Protein AF-A0A383B3K6-F1 (afdb_monomer_lite)

Organism: NCBI:txid408172

Sequence (105 aa):
VVAPDHDASGTGTSLGRISSEEPVKVSRHSIPGLRAEAYGISGSPALCVVTGYLEAFGPVPDVVVSGINAGLNTGRSTLHSGTVGAALAAQNFGLQGISVSLDGS

pLDDT: mean 89.75, std 9.32, range [59.34, 98.19]

Secondary structure (DSSP, 8-state):
-EEESS--TT-TT------SSSPPPEEEE--TT--S-EEEESS-HHHHHHHHHTTTTSSPPSEEEEEEESS---GGGGGG-HHHHHHHHHHHTT-EEEEEE----

Structure (mmCIF, N/CA/C/O backbone):
data_AF-A0A383B3K6-F1
#
_entry.id   AF-A0A383B3K6-F1
#
loop_
_atom_site.group_PDB
_atom_site.id
_atom_site.type_symbol
_atom_site.label_atom_id
_atom_site.label_alt_id
_atom_site.label_comp_id
_atom_site.label_asym_id
_atom_site.label_entity_id
_atom_site.label_seq_id
_atom_site.pdbx_PDB_ins_code
_atom_site.Cartn_x
_atom_site.Cartn_y
_atom_site.Cartn_z
_atom_site.occupancy
_atom_site.B_iso_or_equiv
_atom_site.auth_seq_id
_atom_site.auth_comp_id
_atom_site.auth_asym_id
_atom_site.auth_atom_id
_atom_site.pdbx_PDB_model_num
ATOM 1 N N . VAL A 1 1 ? -3.508 4.874 -5.057 1.00 96.00 1 VAL A N 1
ATOM 2 C CA . VAL A 1 1 ? -2.396 3.894 -5.075 1.00 96.00 1 VAL A CA 1
ATOM 3 C C . VAL A 1 1 ? -1.610 4.059 -3.794 1.00 96.00 1 VAL A C 1
ATOM 5 O O . VAL A 1 1 ? -1.233 5.180 -3.482 1.00 96.00 1 VAL A O 1
ATOM 8 N N . VAL A 1 2 ? -1.396 2.974 -3.058 1.00 97.62 2 VAL A N 1
ATOM 9 C CA . VAL A 1 2 ? -0.549 2.954 -1.860 1.00 97.62 2 VAL A CA 1
ATOM 10 C C . VAL A 1 2 ? 0.406 1.784 -2.029 1.00 97.62 2 VAL A C 1
ATOM 12 O O . VAL A 1 2 ? -0.045 0.672 -2.300 1.00 97.62 2 VAL A O 1
ATOM 15 N N . ALA A 1 3 ? 1.703 2.044 -1.939 1.00 96.50 3 ALA A N 1
ATOM 16 C CA . ALA A 1 3 ? 2.739 1.037 -2.124 1.00 96.50 3 ALA A CA 1
ATOM 17 C C . ALA A 1 3 ? 3.896 1.261 -1.139 1.00 96.50 3 ALA A C 1
ATOM 19 O O . ALA A 1 3 ? 4.042 2.372 -0.621 1.00 96.50 3 ALA A O 1
ATOM 20 N N . PRO A 1 4 ? 4.734 0.242 -0.890 1.00 95.62 4 PRO A N 1
ATOM 21 C CA . PRO A 1 4 ? 6.004 0.435 -0.202 1.00 95.62 4 PRO A CA 1
ATOM 22 C C . PRO A 1 4 ? 6.874 1.485 -0.906 1.00 95.62 4 PRO A C 1
ATOM 24 O O . PRO A 1 4 ? 6.895 1.560 -2.135 1.00 95.62 4 PRO A O 1
ATOM 27 N N . ASP A 1 5 ? 7.609 2.280 -0.133 1.00 94.75 5 ASP A N 1
ATOM 28 C CA . ASP A 1 5 ? 8.586 3.260 -0.635 1.00 94.75 5 ASP A CA 1
ATOM 29 C C . ASP A 1 5 ? 9.963 2.651 -0.981 1.00 94.75 5 ASP A C 1
ATOM 31 O O . ASP A 1 5 ? 10.854 3.347 -1.470 1.00 94.75 5 ASP A O 1
ATOM 35 N N . HIS A 1 6 ? 10.131 1.349 -0.752 1.00 91.12 6 HIS A N 1
ATOM 36 C CA . HIS A 1 6 ? 11.338 0.563 -0.998 1.00 91.12 6 HIS A CA 1
ATOM 37 C C . HIS A 1 6 ? 10.980 -0.793 -1.623 1.00 91.12 6 HIS A C 1
ATOM 39 O O . HIS A 1 6 ? 9.814 -1.193 -1.651 1.00 91.12 6 HIS A O 1
ATOM 45 N N . ASP A 1 7 ? 11.986 -1.524 -2.113 1.00 88.12 7 ASP A N 1
ATOM 46 C CA . ASP A 1 7 ? 11.786 -2.905 -2.559 1.00 88.12 7 ASP A CA 1
ATOM 47 C C . ASP A 1 7 ? 11.369 -3.785 -1.372 1.00 88.12 7 ASP A C 1
ATOM 49 O O . ASP A 1 7 ? 12.118 -3.965 -0.412 1.00 88.12 7 ASP A O 1
ATOM 53 N N . ALA A 1 8 ? 10.155 -4.320 -1.458 1.00 85.94 8 ALA A N 1
A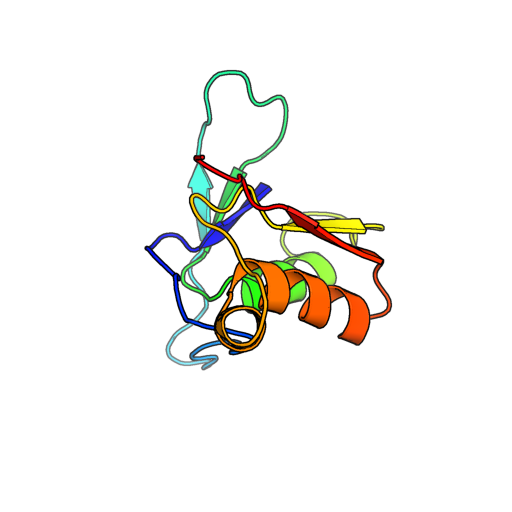TOM 54 C CA . ALA A 1 8 ? 9.543 -5.180 -0.456 1.00 85.94 8 ALA A CA 1
ATOM 55 C C . ALA A 1 8 ? 9.283 -6.595 -1.004 1.00 85.94 8 ALA A C 1
ATOM 57 O O . ALA A 1 8 ? 8.353 -7.292 -0.587 1.00 85.94 8 ALA A O 1
ATOM 58 N N . SER A 1 9 ? 10.083 -7.033 -1.975 1.00 82.50 9 SER A N 1
ATOM 59 C CA . SER A 1 9 ? 10.050 -8.408 -2.466 1.00 82.50 9 SER A CA 1
ATOM 60 C C . SER A 1 9 ? 10.380 -9.391 -1.337 1.00 82.50 9 SER A C 1
ATOM 62 O O . SER A 1 9 ? 11.256 -9.151 -0.510 1.00 82.50 9 SER A O 1
ATOM 64 N N . GLY A 1 10 ? 9.674 -10.523 -1.280 1.00 82.38 10 GLY A N 1
ATOM 65 C CA . GLY A 1 10 ? 9.939 -11.562 -0.276 1.00 82.38 10 GLY A CA 1
ATOM 66 C C . GLY A 1 10 ? 9.345 -11.313 1.119 1.00 82.38 10 GLY A C 1
ATOM 67 O O . GLY A 1 10 ? 9.516 -12.156 1.998 1.00 82.38 10 GLY A O 1
ATOM 68 N N . THR A 1 11 ? 8.625 -10.207 1.355 1.00 85.81 11 THR A N 1
ATOM 69 C CA . THR A 1 11 ? 8.058 -9.898 2.686 1.00 85.81 11 THR A CA 1
ATOM 70 C C . THR A 1 11 ? 6.906 -10.812 3.112 1.00 85.81 11 THR A C 1
ATOM 72 O O . THR A 1 11 ? 6.512 -10.789 4.281 1.00 85.81 11 THR A O 1
ATOM 75 N N . GLY A 1 12 ? 6.329 -11.587 2.187 1.00 86.50 12 GLY A N 1
ATOM 76 C CA . GLY A 1 12 ? 5.137 -12.399 2.439 1.00 86.50 12 GLY A CA 1
ATOM 77 C C . GLY A 1 12 ? 3.999 -11.575 3.052 1.00 86.50 12 GLY A C 1
ATOM 78 O O . GLY A 1 12 ? 3.713 -10.463 2.608 1.00 86.50 12 GLY A O 1
ATOM 79 N N . THR A 1 13 ? 3.380 -12.107 4.107 1.00 86.12 13 THR A N 1
ATOM 80 C CA . THR A 1 13 ? 2.277 -11.476 4.859 1.00 86.12 13 THR A CA 1
ATOM 81 C C . THR A 1 13 ? 2.737 -10.601 6.031 1.00 86.12 13 THR A C 1
ATOM 83 O O . THR A 1 13 ? 1.912 -10.204 6.853 1.00 86.12 13 THR A O 1
ATOM 86 N N . SER A 1 14 ? 4.039 -10.335 6.176 1.00 88.69 14 SER A N 1
ATOM 87 C CA . SER A 1 14 ? 4.548 -9.532 7.293 1.00 88.69 14 SER A CA 1
ATOM 88 C C . SER A 1 14 ? 3.993 -8.111 7.239 1.00 88.69 14 SER A C 1
ATOM 90 O O . SER A 1 14 ? 3.989 -7.506 6.172 1.00 88.69 14 SER A O 1
ATOM 92 N N . LEU A 1 15 ? 3.590 -7.555 8.387 1.00 85.25 15 LEU A N 1
ATOM 93 C CA . LEU A 1 15 ? 3.256 -6.131 8.501 1.00 85.25 15 LEU A CA 1
ATOM 94 C C . LEU A 1 15 ? 4.511 -5.248 8.579 1.00 85.25 15 LEU A C 1
ATOM 96 O O . LEU A 1 15 ? 4.443 -4.064 8.259 1.00 85.25 15 LEU A O 1
ATOM 100 N N . GLY A 1 16 ? 5.668 -5.824 8.910 1.00 83.00 16 GLY A N 1
ATOM 101 C CA . GLY A 1 16 ? 6.886 -5.079 9.213 1.00 83.00 16 GLY A CA 1
ATOM 102 C C . GLY A 1 16 ? 6.902 -4.568 10.656 1.00 83.00 16 GLY A C 1
ATOM 103 O O . GLY A 1 16 ? 6.222 -5.105 11.531 1.00 83.00 16 GLY A O 1
ATOM 104 N N . ARG A 1 17 ? 7.717 -3.543 10.918 1.00 78.50 17 ARG A N 1
ATOM 105 C CA . ARG A 1 17 ? 7.813 -2.912 12.239 1.00 78.50 17 ARG A CA 1
ATOM 106 C C . ARG A 1 17 ? 6.702 -1.876 12.393 1.00 78.50 17 ARG A C 1
ATOM 108 O O . ARG A 1 17 ? 6.599 -0.965 11.581 1.00 78.50 17 ARG A O 1
ATOM 115 N N . ILE A 1 18 ? 5.905 -2.012 13.449 1.00 80.56 18 ILE A N 1
ATOM 116 C CA . ILE A 1 18 ? 4.921 -1.015 13.874 1.00 80.56 18 ILE A CA 1
ATOM 117 C C . ILE A 1 18 ? 5.300 -0.614 15.299 1.00 80.56 18 ILE A C 1
ATOM 119 O O . ILE A 1 18 ? 5.256 -1.445 16.205 1.00 80.56 18 ILE A O 1
ATOM 123 N N . SER A 1 19 ? 5.713 0.637 15.491 1.00 81.75 19 SER A N 1
ATOM 124 C CA . SER A 1 19 ? 6.082 1.189 16.797 1.00 81.75 19 SER A CA 1
ATOM 125 C C . SER A 1 19 ? 5.637 2.644 16.890 1.00 81.75 19 SER A C 1
ATOM 127 O O . SER A 1 19 ? 5.660 3.367 15.897 1.00 81.75 19 SER A O 1
ATOM 129 N N . SER A 1 20 ? 5.271 3.094 18.090 1.00 78.62 20 SER A N 1
ATOM 130 C CA . SER A 1 20 ? 5.021 4.514 18.358 1.00 78.62 20 SER A CA 1
ATOM 131 C C . SER A 1 20 ? 6.286 5.369 18.231 1.00 78.62 20 SER A C 1
ATOM 133 O O . SER A 1 20 ? 6.186 6.561 17.961 1.00 78.62 20 SER A O 1
ATOM 135 N N . GLU A 1 21 ? 7.466 4.772 18.421 1.00 85.62 21 GLU A N 1
ATOM 136 C CA . GLU A 1 21 ? 8.766 5.453 18.314 1.00 85.62 21 GLU A CA 1
ATOM 137 C C . GLU A 1 21 ? 9.241 5.585 16.858 1.00 85.62 21 GLU A C 1
ATOM 139 O O . GLU A 1 21 ? 9.984 6.504 16.520 1.00 85.62 21 GLU A O 1
ATOM 144 N N . GLU A 1 22 ? 8.777 4.689 15.984 1.00 82.50 22 GLU A N 1
ATOM 145 C CA . GLU A 1 22 ? 9.087 4.659 14.552 1.00 82.50 22 GLU A CA 1
ATOM 146 C C . GLU A 1 22 ? 7.770 4.661 13.759 1.00 82.50 22 GLU A C 1
ATOM 148 O O . GLU A 1 22 ? 7.338 3.612 13.271 1.00 82.50 22 GLU A O 1
ATOM 153 N N . PRO A 1 23 ? 7.084 5.817 13.660 1.00 86.56 23 PRO A N 1
ATOM 154 C CA . PRO A 1 23 ? 5.817 5.898 12.951 1.00 86.56 23 PRO A CA 1
ATOM 155 C C . PRO A 1 23 ? 5.998 5.611 11.459 1.00 86.56 23 PRO A C 1
ATOM 157 O O . PRO A 1 23 ? 7.024 5.943 10.856 1.00 86.56 23 PRO A O 1
ATOM 160 N N . VAL A 1 24 ? 4.956 5.041 10.853 1.00 91.94 24 VAL A N 1
ATOM 161 C CA . VAL A 1 24 ? 4.898 4.801 9.407 1.00 91.94 24 VAL A CA 1
ATOM 162 C C . VAL A 1 24 ? 4.965 6.143 8.682 1.00 91.94 24 VAL A C 1
ATOM 164 O O 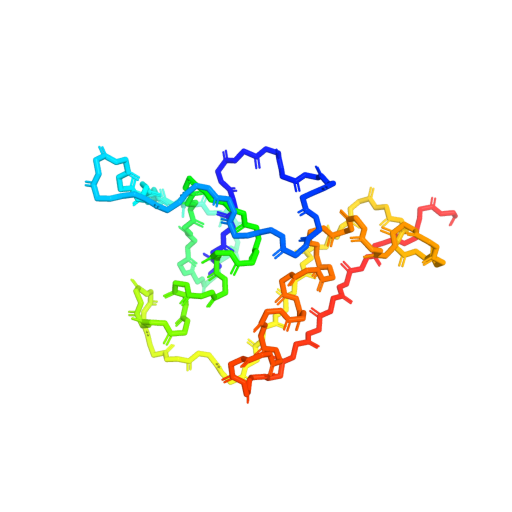. VAL A 1 24 ? 4.083 6.989 8.828 1.00 91.94 24 VAL A O 1
ATOM 167 N N . LYS A 1 25 ? 6.024 6.346 7.899 1.00 94.38 25 LYS A N 1
ATOM 168 C CA . LYS A 1 25 ? 6.198 7.535 7.068 1.00 94.38 25 LYS A CA 1
ATOM 169 C C . LYS A 1 25 ? 5.372 7.387 5.801 1.00 94.38 25 LYS A C 1
ATOM 171 O O . LYS A 1 25 ? 5.262 6.292 5.255 1.00 94.38 25 LYS A O 1
ATOM 176 N N . VAL A 1 26 ? 4.831 8.506 5.332 1.00 96.12 26 VAL A N 1
ATOM 177 C CA . VAL A 1 26 ? 4.038 8.592 4.105 1.00 96.12 26 VAL A CA 1
ATOM 178 C C . VAL A 1 26 ? 4.615 9.692 3.226 1.00 96.12 26 VAL A C 1
ATOM 180 O O . VAL A 1 26 ? 4.826 10.814 3.687 1.00 96.12 26 VAL A O 1
ATOM 183 N N . SER A 1 27 ? 4.824 9.393 1.950 1.00 96.81 27 SER A N 1
ATOM 184 C CA . SER A 1 27 ? 5.207 10.357 0.921 1.00 96.81 27 SER A CA 1
ATOM 185 C C . SER A 1 27 ? 4.203 10.343 -0.224 1.00 96.81 27 SER A C 1
ATOM 187 O O . SER A 1 27 ? 3.711 9.295 -0.636 1.00 96.81 27 SER A O 1
ATOM 189 N N . ARG A 1 28 ? 3.882 11.522 -0.760 1.00 97.12 28 ARG A N 1
ATOM 190 C CA . ARG A 1 28 ? 3.027 11.660 -1.946 1.00 97.12 28 ARG A CA 1
ATOM 191 C C . ARG A 1 28 ? 3.886 11.631 -3.208 1.00 97.12 28 ARG A C 1
ATOM 193 O O . ARG A 1 28 ? 4.928 12.278 -3.257 1.00 97.12 28 ARG A O 1
ATOM 200 N N . HIS A 1 29 ? 3.413 10.937 -4.238 1.00 96.44 29 HIS A N 1
ATOM 201 C CA . HIS A 1 29 ? 4.101 10.803 -5.520 1.00 96.44 29 HIS A CA 1
ATOM 202 C C . HIS A 1 29 ? 3.198 11.217 -6.684 1.00 96.44 29 HIS A C 1
ATOM 204 O O . HIS A 1 29 ? 1.980 11.044 -6.643 1.00 96.44 29 HIS A O 1
ATOM 210 N N . SER A 1 30 ? 3.814 11.750 -7.740 1.00 96.25 30 SER A N 1
ATOM 211 C CA . SER A 1 30 ? 3.160 11.978 -9.029 1.00 96.25 30 SER A CA 1
ATOM 212 C C . SER A 1 30 ? 3.590 10.880 -9.996 1.00 96.25 30 SER A C 1
ATOM 214 O O . SER A 1 30 ? 4.786 10.662 -10.184 1.00 96.25 30 SER A O 1
ATOM 216 N N . ILE A 1 31 ? 2.622 10.181 -10.590 1.00 95.00 31 ILE A N 1
ATOM 217 C CA . ILE A 1 31 ? 2.863 9.125 -11.578 1.00 95.00 31 ILE A CA 1
ATOM 218 C C . ILE A 1 31 ? 2.289 9.604 -12.918 1.00 95.00 31 ILE A C 1
ATOM 220 O O . ILE A 1 31 ? 1.078 9.836 -13.000 1.00 95.00 31 ILE A O 1
ATOM 224 N N . PRO A 1 32 ? 3.114 9.768 -13.971 1.00 96.00 32 PRO A N 1
ATOM 225 C CA . PRO A 1 32 ? 2.635 10.191 -15.283 1.00 96.00 32 PRO A CA 1
ATOM 226 C C . PRO A 1 32 ? 1.487 9.310 -15.788 1.00 96.00 32 PRO A C 1
ATOM 228 O O . PRO A 1 32 ? 1.595 8.088 -15.825 1.00 96.00 32 PRO A O 1
ATOM 231 N N . GLY A 1 33 ? 0.375 9.938 -16.172 1.00 95.81 33 GLY A N 1
ATOM 232 C CA . GLY A 1 33 ? -0.809 9.247 -16.692 1.00 95.81 33 GLY A CA 1
ATOM 233 C C . GLY A 1 33 ? -1.751 8.658 -15.634 1.00 95.81 33 GLY A C 1
ATOM 234 O O . GLY A 1 33 ? -2.867 8.273 -15.983 1.00 95.81 33 GLY A O 1
ATOM 235 N N . LEU A 1 34 ? -1.374 8.638 -14.351 1.00 95.38 34 LEU A N 1
ATOM 236 C CA . LEU A 1 34 ? -2.264 8.196 -13.281 1.00 95.38 34 LEU A CA 1
ATOM 237 C C . LEU A 1 34 ? -3.294 9.287 -12.956 1.00 95.38 34 LEU A C 1
ATOM 239 O O . LEU A 1 34 ? -2.945 10.395 -12.556 1.00 95.38 34 LEU A O 1
ATOM 243 N N . ARG A 1 35 ? -4.585 8.962 -13.080 1.00 94.81 35 ARG A N 1
ATOM 244 C CA . ARG A 1 35 ? -5.705 9.837 -12.682 1.00 94.81 35 ARG A CA 1
ATOM 245 C C . ARG A 1 35 ? -6.196 9.518 -11.265 1.00 94.81 35 ARG A C 1
ATOM 247 O O . ARG A 1 35 ? -7.388 9.348 -11.042 1.00 94.81 35 ARG A O 1
ATOM 254 N N . ALA A 1 36 ? -5.263 9.365 -10.331 1.00 94.44 36 ALA A N 1
ATOM 255 C CA . ALA A 1 36 ? -5.522 9.048 -8.931 1.00 94.44 36 ALA A CA 1
ATOM 256 C C . ALA A 1 36 ? -4.340 9.495 -8.062 1.00 94.44 36 ALA A C 1
ATOM 258 O O . ALA A 1 36 ? -3.239 9.724 -8.564 1.00 94.44 36 ALA A O 1
ATOM 259 N N . GLU A 1 37 ? -4.551 9.580 -6.752 1.00 96.44 37 GLU A N 1
ATOM 260 C CA . GLU A 1 37 ? -3.470 9.859 -5.809 1.00 96.44 37 GLU A CA 1
ATOM 261 C C . GLU A 1 37 ? -2.541 8.646 -5.652 1.00 96.44 37 GLU A C 1
ATOM 263 O O . GLU A 1 37 ? -2.989 7.492 -5.658 1.00 96.44 37 GLU A O 1
ATOM 268 N N . ALA A 1 38 ? -1.244 8.907 -5.489 1.00 97.62 38 ALA A N 1
ATOM 269 C CA . ALA A 1 38 ? -0.236 7.889 -5.232 1.00 97.62 38 ALA A CA 1
ATOM 270 C C . ALA A 1 38 ? 0.574 8.222 -3.980 1.00 97.62 38 ALA A C 1
ATOM 272 O O . ALA A 1 38 ? 1.072 9.341 -3.821 1.00 97.62 38 ALA A O 1
ATOM 273 N N . TYR A 1 39 ? 0.720 7.220 -3.121 1.00 98.19 39 TYR A N 1
ATOM 274 C CA . TYR A 1 39 ? 1.426 7.302 -1.855 1.00 98.19 39 TYR A CA 1
ATOM 275 C C . TYR A 1 39 ? 2.452 6.176 -1.748 1.00 98.19 39 TYR A C 1
ATOM 277 O O . TYR A 1 39 ? 2.156 5.024 -2.073 1.00 98.19 39 TYR A O 1
ATOM 285 N N . GLY A 1 40 ? 3.643 6.532 -1.284 1.00 97.50 40 GLY A N 1
ATOM 286 C CA . GLY A 1 40 ? 4.649 5.613 -0.778 1.00 97.50 40 GLY A CA 1
ATOM 287 C C . GLY A 1 40 ? 4.543 5.574 0.741 1.00 97.50 40 GLY A C 1
ATOM 288 O O . GLY A 1 40 ? 4.364 6.625 1.363 1.00 97.50 40 GLY A O 1
ATOM 289 N N . ILE A 1 41 ? 4.627 4.390 1.342 1.00 96.12 41 ILE A N 1
ATOM 290 C CA . ILE A 1 41 ? 4.716 4.251 2.797 1.00 96.12 41 ILE A CA 1
ATOM 291 C C . ILE A 1 41 ? 5.949 3.451 3.199 1.00 96.12 41 ILE A C 1
ATOM 293 O O . ILE A 1 41 ? 6.327 2.502 2.511 1.00 96.12 41 ILE A O 1
ATOM 297 N N . SER A 1 42 ? 6.536 3.783 4.349 1.00 94.31 42 SER A N 1
ATOM 298 C CA . SER A 1 42 ? 7.694 3.073 4.908 1.00 94.31 42 SER A CA 1
ATOM 299 C C . SER A 1 42 ? 7.276 1.756 5.575 1.00 94.31 42 SER A C 1
ATOM 301 O O . SER A 1 42 ? 7.417 1.574 6.786 1.00 94.31 42 SER A O 1
ATOM 303 N N . GLY A 1 43 ? 6.670 0.860 4.799 1.00 93.19 43 GLY A N 1
ATOM 304 C CA . GLY A 1 43 ? 6.004 -0.340 5.286 1.00 93.19 43 GLY A CA 1
ATOM 305 C C . GLY A 1 43 ? 5.900 -1.443 4.241 1.00 93.19 43 GLY A C 1
ATOM 306 O O . GLY A 1 43 ? 6.238 -1.263 3.077 1.00 93.19 43 GLY A O 1
ATOM 307 N N . SER A 1 44 ? 5.415 -2.603 4.676 1.00 95.06 44 SER A N 1
ATOM 308 C CA . SER A 1 44 ? 5.179 -3.763 3.811 1.00 95.06 44 SER A CA 1
ATOM 309 C C . S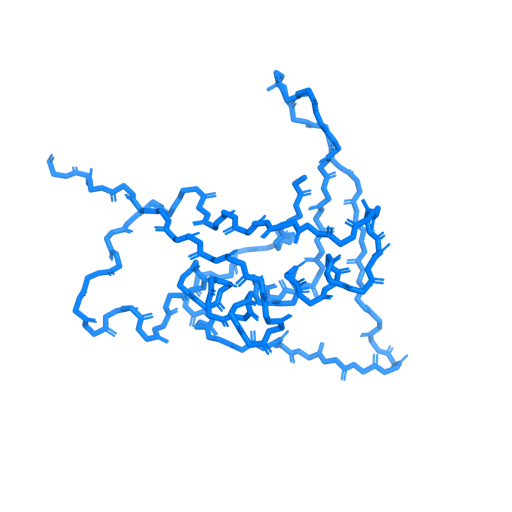ER A 1 44 ? 3.949 -3.580 2.899 1.00 95.06 44 SER A C 1
ATOM 311 O O . SER A 1 44 ? 3.077 -2.748 3.181 1.00 95.06 44 SER A O 1
ATOM 313 N N . PRO A 1 45 ? 3.786 -4.413 1.852 1.00 95.62 45 PRO A N 1
ATOM 314 C CA . PRO A 1 45 ? 2.557 -4.453 1.059 1.00 95.62 45 PRO A CA 1
ATOM 315 C C . PRO A 1 45 ? 1.302 -4.729 1.900 1.00 95.62 45 PRO A C 1
ATOM 317 O O . PRO A 1 45 ? 0.256 -4.133 1.661 1.00 95.62 45 PRO A O 1
ATOM 320 N N . ALA A 1 46 ? 1.398 -5.589 2.920 1.00 95.69 46 ALA A N 1
ATOM 321 C CA . ALA A 1 46 ? 0.287 -5.856 3.830 1.00 95.69 46 ALA A CA 1
ATOM 322 C C . ALA A 1 46 ? -0.066 -4.620 4.680 1.00 95.69 46 ALA A C 1
ATOM 324 O O . ALA A 1 46 ? -1.244 -4.326 4.877 1.00 95.69 46 ALA A O 1
ATOM 325 N N . LEU A 1 47 ? 0.931 -3.839 5.114 1.00 95.62 47 LEU A N 1
ATOM 326 C CA . LEU A 1 47 ? 0.695 -2.587 5.838 1.00 95.62 47 LEU A CA 1
ATOM 327 C C . LEU A 1 47 ? 0.036 -1.512 4.960 1.00 95.62 47 LEU A C 1
ATOM 329 O O . LEU A 1 47 ? -0.755 -0.720 5.470 1.00 95.62 47 LEU A O 1
ATOM 333 N N . CYS A 1 48 ? 0.286 -1.510 3.646 1.00 96.88 48 CYS A N 1
ATOM 334 C CA . CYS A 1 48 ? -0.435 -0.644 2.701 1.00 96.88 48 CYS A CA 1
ATOM 335 C C . CYS A 1 48 ? -1.945 -0.921 2.725 1.00 96.88 48 CYS A C 1
ATOM 337 O O . CYS A 1 48 ? -2.754 0.001 2.670 1.00 96.88 48 CYS A O 1
ATOM 339 N N . VAL A 1 49 ? -2.331 -2.193 2.854 1.00 97.19 49 VAL A N 1
ATOM 340 C CA . VAL A 1 49 ? -3.740 -2.592 2.947 1.00 97.19 49 VAL A CA 1
ATOM 341 C C . VAL A 1 49 ? -4.342 -2.193 4.285 1.00 97.19 49 VAL A C 1
ATOM 343 O O . VAL A 1 49 ? -5.413 -1.595 4.312 1.00 97.19 49 VAL A O 1
ATOM 346 N N . VAL A 1 50 ? -3.638 -2.466 5.387 1.00 95.75 50 VAL A N 1
ATOM 347 C CA . VAL A 1 50 ? -4.084 -2.080 6.736 1.00 95.75 50 VAL A CA 1
ATOM 348 C C . VAL A 1 50 ? -4.319 -0.575 6.821 1.00 95.75 50 VAL A C 1
ATOM 350 O O . VAL A 1 50 ? -5.357 -0.137 7.298 1.00 95.75 50 VAL A O 1
ATOM 353 N N . THR A 1 51 ? -3.379 0.230 6.332 1.00 96.19 51 THR A N 1
ATOM 354 C CA . THR A 1 51 ? -3.504 1.695 6.362 1.00 96.19 51 THR A CA 1
ATOM 355 C C . THR A 1 51 ? -4.635 2.204 5.466 1.00 96.19 51 THR A C 1
ATOM 357 O O . THR A 1 51 ? -5.336 3.131 5.860 1.00 96.19 51 THR A O 1
ATOM 360 N N . GLY A 1 52 ? -4.884 1.567 4.316 1.00 96.62 52 GLY A N 1
ATOM 361 C CA . GLY A 1 52 ? -6.068 1.841 3.495 1.00 96.62 52 GLY A CA 1
ATOM 362 C C . GLY A 1 52 ? -7.387 1.485 4.193 1.00 96.62 52 GLY A C 1
ATOM 363 O O . GLY A 1 52 ? -8.337 2.257 4.128 1.00 96.62 52 GLY A O 1
ATOM 364 N N . TYR A 1 53 ? -7.436 0.357 4.908 1.00 96.69 53 TYR A N 1
ATOM 365 C CA . TYR A 1 53 ? -8.597 -0.051 5.709 1.00 96.69 53 TYR A CA 1
ATOM 366 C C . TYR A 1 53 ? -8.856 0.885 6.900 1.00 96.69 53 TYR A C 1
ATOM 368 O O . TYR A 1 53 ? -9.999 1.100 7.281 1.00 96.69 53 TYR A O 1
ATOM 376 N N . LEU A 1 54 ? -7.805 1.479 7.466 1.00 95.88 54 LEU A N 1
ATOM 377 C CA . LEU A 1 54 ? -7.895 2.487 8.529 1.00 95.88 54 LEU A CA 1
ATOM 378 C C . LEU A 1 54 ? -8.208 3.900 8.005 1.00 95.88 54 LEU A C 1
ATOM 380 O O . LEU A 1 54 ? -8.010 4.876 8.724 1.00 95.88 54 LEU A O 1
ATOM 384 N N . GLU A 1 55 ? -8.652 4.014 6.754 1.00 96.69 55 GLU A N 1
ATOM 385 C CA . GLU A 1 55 ? -9.058 5.265 6.106 1.00 96.69 55 GLU A CA 1
ATOM 386 C C . GLU A 1 55 ? -7.956 6.338 6.012 1.00 96.69 55 GLU A C 1
ATOM 388 O O . GLU A 1 55 ? -8.225 7.521 5.800 1.00 96.69 55 GLU A O 1
ATOM 393 N N . ALA A 1 56 ? -6.679 5.942 6.104 1.00 96.25 56 ALA A N 1
ATOM 394 C CA . ALA A 1 56 ? -5.553 6.881 6.067 1.00 96.25 56 ALA A CA 1
ATOM 395 C C . ALA A 1 56 ? -5.414 7.620 4.720 1.00 96.25 56 ALA A C 1
ATOM 397 O O . ALA A 1 56 ? -4.737 8.646 4.639 1.00 96.25 56 ALA A O 1
ATOM 398 N N . PHE A 1 57 ? -6.043 7.097 3.663 1.00 96.06 57 PHE A N 1
ATOM 399 C CA . PHE A 1 57 ? -5.939 7.595 2.287 1.00 96.06 57 PHE A CA 1
ATOM 400 C C . PHE A 1 57 ? -7.304 7.860 1.633 1.00 96.06 57 PHE A C 1
ATOM 402 O O . PHE A 1 57 ? -7.391 7.920 0.407 1.00 96.06 57 PHE A O 1
ATOM 409 N N . GLY A 1 58 ? -8.365 7.997 2.434 1.00 95.19 58 GLY A N 1
ATOM 410 C CA . GLY A 1 58 ? -9.749 8.120 1.971 1.00 95.19 58 GLY A CA 1
ATOM 411 C C . GLY A 1 58 ? -10.640 6.993 2.503 1.00 95.19 58 GLY A C 1
ATOM 412 O O . GLY A 1 58 ? -10.225 6.289 3.417 1.00 95.19 58 GLY A O 1
ATOM 413 N N . PRO A 1 59 ? -11.856 6.817 1.955 1.00 96.81 59 PRO A N 1
ATOM 414 C CA . PRO A 1 59 ? -12.774 5.763 2.385 1.00 96.81 59 PRO A CA 1
ATOM 415 C C . PRO A 1 59 ? -12.164 4.362 2.270 1.00 96.81 59 PRO A C 1
ATOM 417 O O . PRO A 1 59 ? -11.324 4.118 1.397 1.00 96.81 59 PRO A O 1
ATOM 420 N N . VAL A 1 60 ? -12.637 3.434 3.108 1.00 97.69 60 VAL A N 1
ATOM 42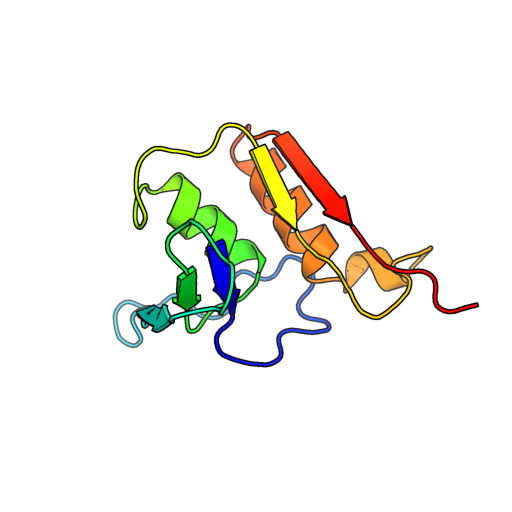1 C CA . VAL A 1 60 ? -12.252 2.016 3.036 1.00 97.69 60 VAL A CA 1
ATOM 422 C C . VAL A 1 60 ? -12.474 1.480 1.613 1.00 97.69 60 VAL A C 1
ATOM 424 O O . VAL A 1 60 ? -13.561 1.661 1.060 1.00 97.69 60 VAL A O 1
ATOM 427 N N . PRO A 1 61 ? -11.477 0.820 0.997 1.00 95.62 61 PRO A N 1
ATOM 428 C CA . PRO A 1 61 ? -11.635 0.276 -0.344 1.00 95.62 61 PRO A CA 1
ATOM 429 C C . PRO A 1 61 ? -12.496 -0.993 -0.335 1.00 95.62 61 PRO A C 1
ATOM 431 O O . PRO A 1 61 ? -12.274 -1.882 0.481 1.00 95.62 61 PRO A O 1
ATOM 434 N N . ASP A 1 62 ? -13.397 -1.139 -1.308 1.00 95.06 62 ASP A N 1
ATOM 435 C CA . ASP A 1 62 ? -14.170 -2.379 -1.500 1.00 95.06 62 ASP A CA 1
ATOM 436 C C . ASP A 1 62 ? -13.289 -3.557 -1.964 1.00 95.06 62 ASP A C 1
ATOM 438 O O . ASP A 1 62 ? -13.554 -4.727 -1.671 1.00 95.06 62 ASP A O 1
ATOM 442 N N . VAL A 1 63 ? -12.225 -3.240 -2.711 1.00 96.50 63 VAL A N 1
ATOM 443 C CA . VAL A 1 63 ? -11.303 -4.208 -3.311 1.00 96.50 63 VAL A CA 1
ATOM 444 C C . VAL A 1 63 ? -9.859 -3.720 -3.249 1.00 96.50 63 VAL A C 1
ATOM 446 O O . VAL A 1 63 ? -9.552 -2.551 -3.485 1.00 96.50 63 VAL A O 1
ATOM 449 N N . VAL A 1 64 ? -8.951 -4.653 -2.987 1.00 97.81 64 VAL A N 1
ATOM 450 C CA . VAL A 1 64 ? -7.504 -4.468 -3.042 1.00 97.81 64 VAL A CA 1
ATOM 451 C C . VAL A 1 64 ? -6.955 -5.231 -4.238 1.00 97.81 64 VAL A C 1
ATOM 453 O O . VAL A 1 64 ? -7.073 -6.453 -4.318 1.00 97.81 64 VAL A O 1
ATOM 456 N N . VAL A 1 65 ? -6.300 -4.511 -5.146 1.00 97.00 65 VAL A N 1
ATOM 457 C CA . VAL A 1 65 ? -5.542 -5.096 -6.258 1.00 97.00 65 VAL A CA 1
ATOM 458 C C . VAL A 1 65 ? -4.056 -4.910 -5.974 1.00 97.00 65 VAL A C 1
ATOM 460 O O . VAL A 1 65 ? -3.577 -3.780 -5.893 1.00 97.00 65 VAL A O 1
ATOM 463 N N . SER A 1 66 ? -3.325 -6.013 -5.807 1.00 95.25 66 SER A N 1
ATOM 464 C CA . SER A 1 66 ? -1.891 -6.005 -5.518 1.00 95.25 66 SER A CA 1
ATOM 465 C C . SER A 1 66 ? -1.083 -6.493 -6.715 1.00 95.25 66 SER A C 1
ATOM 467 O O . SER A 1 66 ? -1.232 -7.635 -7.152 1.00 95.25 66 SER A O 1
ATOM 469 N N . GLY A 1 67 ? -0.234 -5.623 -7.263 1.00 91.69 67 GLY A N 1
ATOM 470 C CA . GLY A 1 67 ? 0.542 -5.921 -8.459 1.00 91.69 67 GLY A CA 1
ATOM 471 C C . GLY A 1 67 ? 0.975 -4.675 -9.247 1.00 91.69 67 GLY A C 1
ATOM 472 O O . GLY A 1 67 ? 0.797 -3.551 -8.789 1.00 91.69 67 GLY A O 1
ATOM 473 N N . ILE A 1 68 ? 1.543 -4.841 -10.443 1.00 87.81 68 ILE A N 1
ATOM 474 C CA . ILE A 1 68 ? 1.831 -6.139 -11.072 1.00 87.81 68 ILE A CA 1
ATOM 475 C C . ILE A 1 68 ? 3.237 -6.611 -10.687 1.00 87.81 68 ILE A C 1
ATOM 477 O O . ILE A 1 68 ? 4.210 -5.897 -10.911 1.00 87.81 68 ILE A O 1
ATOM 481 N N . ASN A 1 69 ? 3.354 -7.812 -10.113 1.00 82.50 69 ASN A N 1
ATOM 482 C CA . ASN A 1 69 ? 4.662 -8.371 -9.766 1.00 82.50 69 ASN A CA 1
ATOM 483 C C . ASN A 1 69 ? 5.439 -8.764 -11.031 1.00 82.50 69 ASN A C 1
ATOM 485 O O . ASN A 1 69 ? 4.920 -9.524 -11.855 1.00 82.50 69 ASN A O 1
ATOM 489 N N . ALA A 1 70 ? 6.692 -8.317 -11.148 1.00 69.88 70 ALA A N 1
ATOM 490 C CA . ALA A 1 70 ? 7.610 -8.692 -12.227 1.00 69.88 70 ALA A CA 1
ATOM 491 C C . ALA A 1 70 ? 8.223 -10.088 -11.977 1.00 69.88 70 ALA A C 1
ATOM 493 O O . ALA A 1 70 ? 9.432 -10.242 -11.830 1.00 69.88 70 ALA A O 1
ATOM 494 N N . GLY A 1 71 ? 7.363 -11.103 -11.855 1.00 67.62 71 GLY A N 1
ATOM 495 C CA . GLY A 1 71 ? 7.742 -12.491 -11.602 1.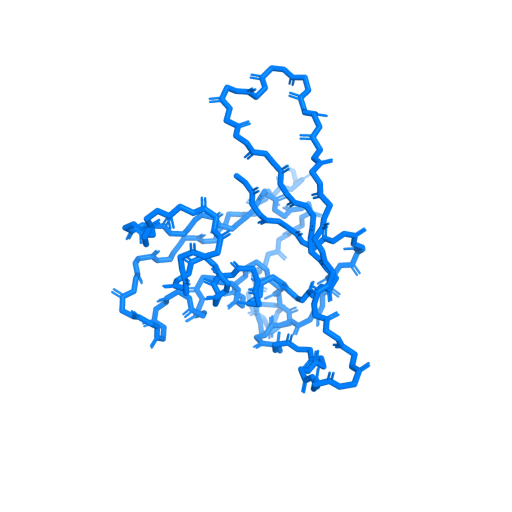00 67.62 71 GLY A CA 1
ATOM 496 C C . GLY A 1 71 ? 6.563 -13.363 -11.158 1.00 67.62 71 GLY A C 1
ATOM 497 O O . GLY A 1 71 ? 5.654 -12.908 -10.447 1.00 67.62 71 GLY A O 1
ATOM 498 N N . LEU A 1 72 ? 6.595 -14.636 -11.558 1.00 67.19 72 LEU A N 1
ATOM 499 C CA . LEU A 1 72 ? 5.586 -15.636 -11.210 1.00 67.19 72 LEU A CA 1
ATOM 500 C C . LEU A 1 72 ? 5.555 -15.912 -9.699 1.00 67.19 72 LEU A C 1
ATOM 502 O O . LEU A 1 72 ? 6.554 -16.298 -9.091 1.00 67.19 72 LEU A O 1
ATOM 506 N N . ASN A 1 73 ? 4.366 -15.802 -9.108 1.00 64.75 73 ASN A N 1
ATOM 507 C CA . ASN A 1 73 ? 4.088 -16.231 -7.735 1.00 64.75 73 ASN A CA 1
ATOM 508 C C . ASN A 1 73 ? 3.345 -17.572 -7.731 1.00 64.75 73 ASN A C 1
ATOM 510 O O . ASN A 1 73 ? 2.204 -17.653 -7.272 1.00 64.75 73 ASN A O 1
ATOM 514 N N . THR A 1 74 ? 3.969 -18.614 -8.282 1.00 62.22 74 THR A N 1
ATOM 515 C CA . THR A 1 74 ? 3.385 -19.956 -8.418 1.00 62.22 74 THR A CA 1
ATOM 516 C C . THR A 1 74 ? 4.033 -20.970 -7.468 1.00 62.22 74 THR A C 1
ATOM 518 O O . THR A 1 74 ? 5.229 -20.939 -7.177 1.00 62.22 74 THR A O 1
ATOM 521 N N . GLY A 1 75 ? 3.232 -21.910 -6.960 1.00 71.06 75 GLY A N 1
ATOM 522 C CA . GLY A 1 75 ? 3.710 -22.957 -6.057 1.00 71.06 75 GLY A CA 1
ATOM 523 C C . GLY A 1 75 ? 4.148 -22.415 -4.691 1.00 71.06 75 GLY A C 1
ATOM 524 O O . GLY A 1 75 ? 3.393 -21.738 -4.003 1.00 71.06 75 GLY A O 1
ATOM 525 N N . ARG A 1 76 ? 5.364 -22.755 -4.249 1.00 69.06 76 ARG A N 1
ATOM 526 C CA . ARG A 1 76 ? 5.849 -22.397 -2.901 1.00 69.06 76 ARG A CA 1
ATOM 527 C C . ARG A 1 76 ? 6.275 -20.931 -2.772 1.00 69.06 76 ARG A C 1
ATOM 529 O O . ARG A 1 76 ? 6.299 -20.421 -1.655 1.00 69.06 76 ARG A O 1
ATOM 536 N N . SER A 1 77 ? 6.575 -20.241 -3.877 1.00 72.81 77 SER A N 1
ATOM 537 C CA . SER A 1 77 ? 6.978 -18.826 -3.839 1.00 72.81 77 SER A CA 1
ATOM 538 C C . SER A 1 77 ? 5.836 -17.901 -3.403 1.00 72.81 77 SER A C 1
ATOM 540 O O . SER A 1 77 ? 6.088 -16.854 -2.812 1.00 72.81 77 SER A O 1
ATOM 542 N N . THR A 1 78 ? 4.583 -18.334 -3.585 1.00 77.44 78 THR A N 1
ATOM 543 C CA . THR A 1 78 ? 3.364 -17.663 -3.112 1.00 77.44 78 THR A CA 1
ATOM 544 C C . THR A 1 78 ? 3.426 -17.303 -1.621 1.00 77.44 78 THR A C 1
ATOM 546 O O . THR A 1 78 ? 2.964 -16.231 -1.246 1.00 77.44 78 THR A O 1
ATOM 549 N N . LEU A 1 79 ? 4.049 -18.138 -0.776 1.00 76.50 79 LEU A N 1
ATOM 550 C CA . LEU A 1 79 ? 4.155 -17.900 0.674 1.00 76.50 79 LEU A CA 1
ATOM 551 C C . LEU A 1 79 ? 5.053 -16.709 1.038 1.00 76.50 79 LEU A C 1
ATOM 553 O O . LEU A 1 79 ? 4.866 -16.085 2.080 1.00 76.50 79 LEU A O 1
ATOM 557 N N . HIS A 1 80 ? 6.019 -16.385 0.181 1.00 83.25 80 HIS A N 1
ATOM 558 C CA . HIS A 1 80 ? 6.953 -15.278 0.386 1.00 83.25 80 HIS A CA 1
ATOM 559 C C . HIS A 1 80 ? 6.577 -14.046 -0.443 1.00 83.25 80 HIS A C 1
ATOM 561 O O . HIS A 1 80 ? 7.218 -13.001 -0.349 1.00 83.25 80 HIS A O 1
ATOM 567 N N . SER A 1 81 ? 5.520 -14.136 -1.246 1.00 87.75 81 SER A N 1
ATOM 568 C CA . SER A 1 81 ? 5.103 -13.050 -2.117 1.00 87.75 81 SER A CA 1
ATOM 569 C C . SER A 1 81 ? 4.407 -11.939 -1.333 1.00 87.75 81 SER A C 1
ATOM 571 O O . SER A 1 81 ? 3.353 -12.148 -0.735 1.00 87.75 81 SER A O 1
ATOM 573 N N . GLY A 1 82 ? 4.967 -10.730 -1.395 1.00 89.75 82 GLY A N 1
ATOM 574 C CA . GLY A 1 82 ? 4.335 -9.532 -0.846 1.00 89.75 82 GLY A CA 1
ATOM 575 C C . GLY A 1 82 ? 3.031 -9.158 -1.563 1.00 89.75 82 GLY A C 1
ATOM 576 O O . GLY A 1 82 ? 2.107 -8.659 -0.925 1.00 89.75 82 GLY A O 1
ATOM 577 N N . THR A 1 83 ? 2.900 -9.460 -2.862 1.00 91.69 83 THR A N 1
ATOM 578 C CA . THR A 1 83 ? 1.649 -9.202 -3.601 1.00 91.69 83 THR A CA 1
ATOM 579 C C . THR A 1 83 ? 0.527 -10.131 -3.157 1.00 91.69 83 THR A C 1
ATOM 581 O O . THR A 1 83 ? -0.601 -9.697 -2.922 1.00 91.69 83 THR A O 1
ATOM 584 N N . VAL A 1 84 ? 0.841 -11.411 -2.942 1.00 93.12 84 VAL A N 1
ATOM 585 C CA . VAL A 1 84 ? -0.101 -12.354 -2.323 1.00 93.12 84 VAL A CA 1
ATOM 586 C C . VAL A 1 84 ? -0.386 -11.954 -0.876 1.00 93.12 84 VAL A C 1
ATOM 588 O O . VAL A 1 84 ? -1.541 -11.964 -0.458 1.00 93.12 84 VAL A O 1
ATOM 591 N N . GLY A 1 85 ? 0.639 -11.542 -0.128 1.00 93.44 85 GLY A N 1
ATOM 592 C CA . GLY A 1 85 ? 0.499 -11.093 1.253 1.00 93.44 85 GLY A CA 1
ATOM 593 C C . GLY A 1 85 ? -0.468 -9.922 1.416 1.00 93.44 85 GLY A C 1
ATOM 594 O O . GLY A 1 85 ? -1.299 -9.943 2.321 1.00 93.44 85 GLY A O 1
ATOM 595 N N . ALA A 1 86 ? -0.433 -8.946 0.507 1.00 95.56 86 ALA A N 1
ATOM 596 C CA . ALA A 1 86 ? -1.394 -7.845 0.482 1.00 95.56 86 ALA A CA 1
ATOM 597 C C . ALA A 1 86 ? -2.830 -8.325 0.199 1.00 95.56 86 ALA A C 1
ATOM 599 O O . ALA A 1 86 ? -3.761 -7.927 0.896 1.00 95.56 86 ALA A O 1
ATOM 600 N N . ALA A 1 87 ? -3.027 -9.224 -0.771 1.00 95.50 87 ALA A N 1
ATOM 601 C CA . ALA A 1 87 ? -4.352 -9.782 -1.054 1.00 95.50 87 ALA A CA 1
ATOM 602 C C . ALA A 1 87 ? -4.908 -10.617 0.121 1.00 95.50 87 ALA A C 1
ATOM 604 O O . ALA A 1 87 ? -6.108 -10.589 0.390 1.00 95.50 87 ALA A O 1
ATOM 605 N N . LEU A 1 88 ? -4.048 -11.333 0.853 1.00 94.94 88 LEU A N 1
ATOM 606 C CA . LEU A 1 88 ? -4.430 -12.049 2.075 1.00 94.94 88 LEU A CA 1
ATOM 607 C C . LEU A 1 88 ? -4.756 -11.091 3.226 1.00 94.94 88 LEU A C 1
ATOM 609 O O . LEU A 1 88 ? -5.729 -11.316 3.943 1.00 94.94 88 LEU A O 1
ATOM 613 N N . ALA A 1 89 ? -3.991 -10.007 3.383 1.00 95.31 89 ALA A N 1
ATOM 614 C CA . ALA A 1 89 ? -4.296 -8.970 4.364 1.00 95.31 89 ALA A CA 1
ATOM 615 C C . ALA A 1 89 ? -5.683 -8.365 4.106 1.00 95.31 89 ALA A C 1
ATOM 617 O O . ALA A 1 89 ? -6.463 -8.236 5.041 1.00 95.31 89 ALA A O 1
ATOM 618 N N . ALA A 1 90 ? -6.028 -8.088 2.845 1.00 95.94 90 ALA A N 1
ATOM 619 C CA . ALA A 1 90 ? -7.354 -7.593 2.470 1.00 95.94 90 ALA A CA 1
ATOM 620 C C . ALA A 1 90 ? -8.470 -8.533 2.955 1.00 95.94 90 ALA A C 1
ATOM 622 O O . ALA A 1 90 ? -9.388 -8.096 3.648 1.00 95.94 90 ALA A O 1
ATOM 623 N N . GLN A 1 91 ? -8.330 -9.836 2.689 1.00 94.56 91 GLN A N 1
ATOM 624 C CA . GLN A 1 91 ? -9.290 -10.847 3.142 1.00 94.56 91 GLN A CA 1
ATOM 625 C C . GLN A 1 91 ? -9.410 -10.911 4.669 1.00 94.56 91 GLN A C 1
ATOM 627 O O . GLN A 1 91 ? -10.512 -11.073 5.188 1.00 94.56 91 GLN A O 1
ATOM 632 N N . ASN A 1 92 ? -8.307 -10.732 5.402 1.00 93.69 92 ASN A N 1
ATOM 633 C CA . ASN A 1 92 ? -8.322 -10.709 6.868 1.00 93.69 92 ASN A CA 1
ATOM 634 C C . ASN A 1 92 ? -9.156 -9.547 7.445 1.00 93.69 92 ASN A C 1
ATOM 636 O O . ASN A 1 92 ? -9.675 -9.664 8.552 1.00 93.69 92 ASN A O 1
ATOM 640 N N . PHE A 1 93 ? -9.313 -8.451 6.700 1.00 93.38 93 PHE A N 1
ATOM 641 C CA . PHE A 1 93 ? -10.166 -7.314 7.068 1.00 93.38 93 PHE A CA 1
ATOM 642 C C . PHE A 1 93 ? -11.545 -7.342 6.384 1.00 93.38 93 PHE A C 1
ATOM 644 O O . PHE A 1 93 ? -12.262 -6.347 6.404 1.00 93.38 93 PHE A O 1
ATOM 651 N N . GLY A 1 94 ? -11.937 -8.473 5.786 1.00 93.75 94 GLY A N 1
ATOM 652 C CA . GLY A 1 94 ? -13.238 -8.630 5.128 1.00 93.75 94 GLY A CA 1
ATOM 653 C C . GLY A 1 94 ? -13.347 -7.950 3.760 1.00 93.75 94 GLY A C 1
ATOM 654 O O . GLY A 1 94 ? -14.451 -7.824 3.235 1.00 93.75 94 GLY A O 1
ATOM 655 N N . LEU A 1 95 ? -12.223 -7.528 3.174 1.00 96.38 95 LEU A N 1
ATOM 656 C CA . LEU A 1 95 ? -12.165 -6.907 1.853 1.00 96.38 95 LEU A CA 1
ATOM 657 C C . LEU A 1 95 ? -11.898 -7.949 0.762 1.00 96.38 95 LEU A C 1
ATOM 659 O O . LEU A 1 95 ? -11.293 -8.998 1.002 1.00 96.38 95 LEU A O 1
ATOM 663 N N . GLN A 1 96 ? -12.280 -7.633 -0.474 1.00 97.06 96 GLN A N 1
ATOM 664 C CA . GLN A 1 96 ? -11.905 -8.453 -1.625 1.00 97.06 96 GLN A CA 1
ATOM 665 C C . GLN A 1 96 ? -10.429 -8.218 -1.980 1.00 97.06 96 GLN A C 1
ATOM 667 O O . GLN A 1 96 ? -9.983 -7.076 -2.057 1.00 97.06 96 GLN A O 1
ATOM 672 N N . GLY A 1 97 ? -9.663 -9.287 -2.213 1.00 96.38 97 GLY A N 1
ATOM 673 C CA . GLY A 1 97 ? -8.232 -9.210 -2.525 1.00 96.38 97 GLY A CA 1
ATOM 674 C C . GLY A 1 97 ? -7.876 -9.945 -3.814 1.00 96.38 97 GLY A C 1
ATOM 675 O O . GLY A 1 97 ? -8.171 -11.130 -3.953 1.00 96.38 97 GLY A O 1
ATOM 676 N N . ILE A 1 98 ? -7.202 -9.259 -4.737 1.00 95.75 98 ILE A N 1
ATOM 677 C CA . ILE A 1 98 ? -6.696 -9.817 -5.996 1.00 95.75 98 ILE A CA 1
ATOM 678 C C . ILE A 1 98 ? -5.184 -9.590 -6.058 1.00 95.75 98 ILE A C 1
ATOM 680 O O . ILE A 1 98 ? -4.713 -8.472 -5.858 1.00 95.75 98 ILE A O 1
ATOM 684 N N . SER A 1 99 ? -4.422 -10.641 -6.3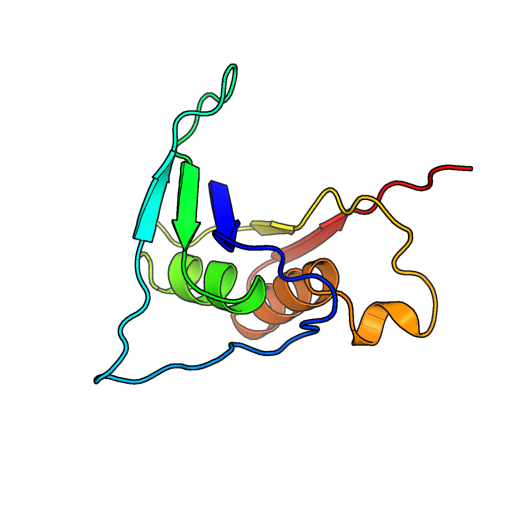64 1.00 93.38 99 SER A N 1
ATOM 685 C CA . SER A 1 99 ? -2.981 -10.559 -6.633 1.00 93.38 99 SER A CA 1
ATOM 686 C C . SER A 1 99 ? -2.719 -10.811 -8.116 1.00 93.38 99 SER A C 1
ATOM 688 O O . SER A 1 99 ? -3.247 -11.771 -8.679 1.00 93.38 99 SER A O 1
ATOM 690 N N . VAL A 1 100 ? -1.927 -9.942 -8.750 1.00 91.81 100 VAL A N 1
ATOM 691 C CA . VAL A 1 100 ? -1.607 -10.002 -10.183 1.00 91.81 100 VAL A CA 1
ATOM 692 C C . VAL A 1 100 ? -0.091 -10.063 -10.379 1.00 91.81 100 VAL A C 1
ATOM 694 O O . VAL A 1 100 ? 0.656 -9.202 -9.906 1.00 91.81 100 VAL A O 1
ATOM 697 N N . SER A 1 101 ? 0.355 -11.065 -11.134 1.00 87.38 101 SER A N 1
ATOM 698 C CA . SER A 1 101 ? 1.750 -11.290 -11.530 1.00 87.38 101 SER A CA 1
ATOM 699 C C . SER A 1 101 ? 1.849 -11.401 -13.049 1.00 87.38 101 SER A C 1
ATOM 701 O O . SER A 1 101 ? 0.946 -11.956 -13.673 1.00 87.38 101 SER A O 1
ATOM 703 N N . LEU A 1 102 ? 2.949 -10.923 -13.634 1.00 84.31 102 LEU A N 1
ATOM 704 C CA . LEU A 1 102 ? 3.285 -11.220 -15.030 1.00 84.31 102 LEU A CA 1
ATOM 705 C C . LEU A 1 102 ? 4.039 -12.543 -15.117 1.00 84.31 102 LEU A C 1
ATOM 707 O O . LEU A 1 102 ? 4.958 -12.791 -14.331 1.00 84.31 102 LEU A O 1
ATOM 711 N N . ASP A 1 103 ? 3.661 -13.348 -16.106 1.00 78.19 103 ASP A N 1
ATOM 712 C CA . ASP A 1 103 ? 4.525 -14.390 -16.642 1.00 78.19 103 ASP A CA 1
ATOM 713 C C . ASP A 1 103 ? 5.391 -13.771 -17.744 1.00 78.19 103 ASP A C 1
ATOM 715 O O . ASP A 1 103 ? 4.878 -13.077 -18.623 1.00 78.19 103 ASP A O 1
ATOM 719 N N . GLY A 1 104 ? 6.704 -13.940 -17.631 1.00 64.12 104 GLY A N 1
ATOM 720 C CA . GLY A 1 104 ? 7.687 -13.359 -18.547 1.00 64.12 104 GLY A CA 1
ATOM 721 C C . GLY A 1 104 ? 8.165 -14.321 -19.635 1.00 64.12 104 GLY A C 1
ATOM 722 O O . GLY A 1 104 ? 9.129 -13.982 -20.319 1.00 64.12 104 GLY A O 1
ATOM 723 N N . SER A 1 105 ? 7.567 -15.516 -19.733 1.00 59.34 105 SER A N 1
ATOM 724 C CA . SER A 1 105 ? 7.914 -16.561 -20.708 1.00 59.34 105 SER A CA 1
ATOM 725 C C . SER A 1 105 ? 7.466 -16.252 -22.132 1.00 59.34 105 SER A C 1
ATOM 727 O O . SER A 1 105 ? 6.308 -15.799 -22.281 1.00 59.34 105 SER A O 1
#

Radius of gyration: 13.43 Å; chains: 1; bounding box: 26×35×39 Å

Foldseek 3Di:
DEAAPDDQQQQAQDFPDDDPVDHKDKDWDDDPPDPDTYIHINTALLVSLVCLCVCVPHDRDQEDEFDAAADDCDDPNCRRGSQNSNQVSCVVSVHHGHGHYDDPD

InterPro domains:
  IPR002828 Survival protein SurE-like phosphatase/nucleotidase [PF01975] (1-103)
  IPR030048 Survival protein SurE [PTHR30457] (1-103)
  IPR036523 SurE-like phosphatase/nucleotidase superfamily [G3DSA:3.40.1210.10] (1-105)
  IPR036523 SurE-like phosphatase/nucleotidase superfamily [SSF64167] (1-103)